Protein AF-A0A8J9S7S2-F1 (afdb_monomer)

Radius of gyration: 24.69 Å; Cα contacts (8 Å, |Δi|>4): 31; chains: 1; bounding box: 93×42×36 Å

pLDDT: mean 79.48, std 20.06, range [32.75, 96.88]

Solvent-accessible surface area (backbone atoms only — not comparable to full-atom values): 8534 Å² total; per-residue (Å²): 134,89,76,92,80,84,82,74,83,71,79,77,74,76,88,48,72,72,63,52,56,73,55,45,74,82,63,58,89,69,87,67,95,62,88,84,71,84,76,91,78,78,78,86,86,78,83,82,67,79,8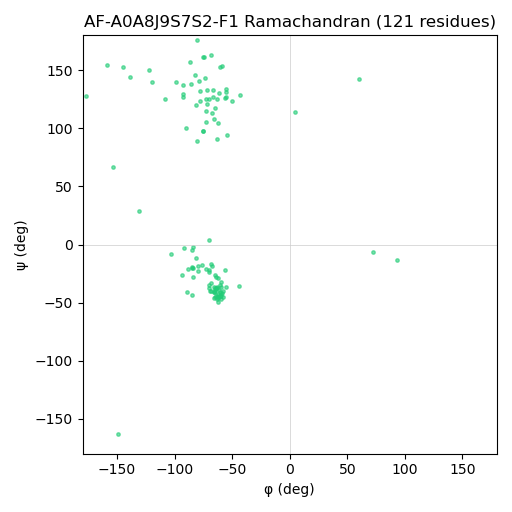6,60,88,74,62,79,28,74,86,73,76,45,78,76,70,75,70,95,54,95,47,94,88,62,79,88,84,74,52,76,70,54,50,52,53,50,50,55,52,50,50,53,52,49,57,46,48,54,54,45,59,73,62,69,48,94,89,61,51,74,66,57,45,49,50,54,44,55,54,61,74,77,105

Sequence (123 aa):
MNSDNKKKKTRAKPQGFAGAVLRDLQTSRFPYAGDVRPGQQTPQKVVLDESIVKPDYWQTGAPSRPSKLALPWMIEVKSPEEIEKMRASGKLAREILDLAGRAVQPGVTTDEIDQIVHQAILK

Mean predicted aligned error: 12.8 Å

Organism: Phaeodactylum tricornutum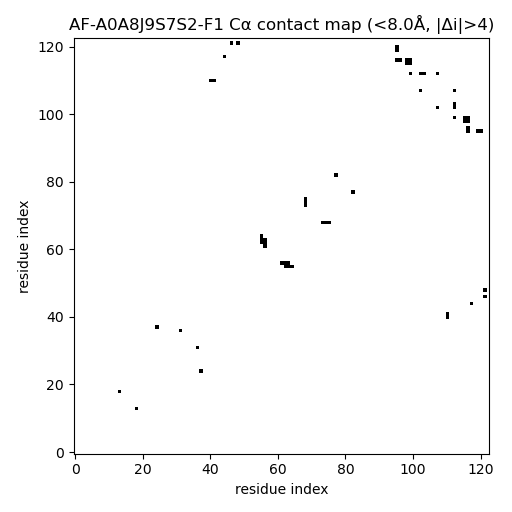 (NCBI:txid2850)

InterPro domains:
  IPR036005 Creatinase/aminopeptidase-like [G3DSA:3.90.230.10] (30-123)
  IPR036005 Creatinase/aminopeptidase-like [SSF55920] (43-122)

Structure (mmCIF, N/CA/C/O backbone):
data_AF-A0A8J9S7S2-F1
#
_entry.id   AF-A0A8J9S7S2-F1
#
loop_
_atom_site.group_PDB
_atom_site.id
_atom_site.type_symbol
_atom_site.label_atom_id
_atom_site.label_alt_id
_atom_site.label_comp_id
_atom_site.label_asym_id
_atom_site.label_entity_id
_atom_site.label_seq_id
_atom_site.pdbx_PDB_ins_code
_atom_site.Cartn_x
_atom_site.Cartn_y
_atom_site.Cartn_z
_atom_site.occupancy
_atom_site.B_iso_or_equiv
_atom_site.auth_seq_id
_atom_site.auth_comp_id
_atom_site.auth_asym_id
_atom_site.auth_atom_id
_atom_site.pdbx_PDB_model_num
ATOM 1 N N . MET A 1 1 ? -70.693 -14.382 -14.802 1.00 36.31 1 MET A N 1
ATOM 2 C CA . MET A 1 1 ? -69.596 -14.847 -15.674 1.00 36.31 1 MET A CA 1
ATOM 3 C C . MET A 1 1 ? -68.643 -13.700 -15.954 1.00 36.31 1 MET A C 1
ATOM 5 O O . MET A 1 1 ? -69.100 -12.687 -16.457 1.00 36.31 1 MET A O 1
ATOM 9 N N . ASN A 1 2 ? -67.363 -13.935 -15.661 1.00 32.75 2 ASN A N 1
ATOM 10 C CA . ASN A 1 2 ? -66.152 -13.261 -16.139 1.00 32.75 2 ASN A CA 1
ATOM 11 C C . ASN A 1 2 ? -65.948 -11.765 -15.873 1.00 32.75 2 ASN A C 1
ATOM 13 O O . ASN A 1 2 ? -66.831 -10.950 -16.081 1.00 32.75 2 ASN A O 1
ATOM 17 N N . SER A 1 3 ? -64.747 -11.278 -15.593 1.00 34.78 3 SER A N 1
ATOM 18 C CA . SER A 1 3 ? -63.519 -11.806 -14.987 1.00 34.78 3 SER A CA 1
ATOM 19 C C . SER A 1 3 ? -62.596 -10.593 -14.943 1.00 34.78 3 SER A C 1
ATOM 21 O O . SER A 1 3 ? -62.422 -9.904 -15.946 1.00 34.78 3 SER A O 1
ATOM 23 N N . ASP A 1 4 ? -62.057 -10.336 -13.761 1.00 49.91 4 ASP A N 1
ATOM 24 C CA . ASP A 1 4 ? -60.786 -9.680 -13.472 1.00 49.91 4 ASP A CA 1
ATOM 25 C C . ASP A 1 4 ? -59.970 -9.122 -14.648 1.00 49.91 4 ASP A C 1
ATOM 27 O O . ASP A 1 4 ? -59.342 -9.870 -15.396 1.00 49.91 4 ASP A O 1
ATOM 31 N N . ASN A 1 5 ? -59.820 -7.792 -14.709 1.00 38.25 5 ASN A N 1
ATOM 32 C CA . ASN A 1 5 ? -58.570 -7.215 -15.211 1.00 38.25 5 ASN A CA 1
ATOM 33 C C . ASN A 1 5 ? -58.277 -5.808 -14.657 1.00 38.25 5 ASN A C 1
ATOM 35 O O . ASN A 1 5 ? -58.238 -4.810 -15.380 1.00 38.25 5 ASN A O 1
ATOM 39 N N . LYS A 1 6 ? -58.019 -5.707 -13.346 1.00 44.75 6 LYS A N 1
ATOM 40 C CA . LYS A 1 6 ? -57.269 -4.565 -12.798 1.00 44.75 6 LYS A CA 1
ATOM 41 C C . LYS A 1 6 ? -55.790 -4.764 -13.136 1.00 44.75 6 LYS A C 1
ATOM 43 O O . LYS A 1 6 ? -55.080 -5.477 -12.430 1.00 44.75 6 LYS A O 1
ATOM 48 N N . LYS A 1 7 ? -55.324 -4.114 -14.209 1.00 39.69 7 LYS A N 1
ATOM 49 C CA . LYS A 1 7 ? -53.902 -4.003 -14.575 1.00 39.69 7 LYS A CA 1
ATOM 50 C C . LYS A 1 7 ? -53.096 -3.426 -13.400 1.00 39.69 7 LYS A C 1
ATOM 52 O O . LYS A 1 7 ? -52.985 -2.212 -13.242 1.00 39.69 7 LYS A O 1
ATOM 57 N N . LYS A 1 8 ? -52.511 -4.298 -12.573 1.00 41.16 8 LYS A N 1
ATOM 58 C CA . LYS A 1 8 ? -51.450 -3.939 -11.626 1.00 41.16 8 LYS A CA 1
ATOM 59 C C . LYS A 1 8 ? -50.235 -3.517 -12.453 1.00 41.16 8 LYS A C 1
ATOM 61 O O . LYS A 1 8 ? -49.595 -4.355 -13.078 1.00 41.16 8 LYS A O 1
ATOM 66 N N . LYS A 1 9 ? -49.926 -2.216 -12.477 1.00 38.53 9 LYS A N 1
ATOM 67 C CA . LYS A 1 9 ? -48.644 -1.697 -12.974 1.00 38.53 9 LYS A CA 1
ATOM 68 C C . LYS A 1 9 ? -47.531 -2.240 -12.073 1.00 38.53 9 LYS A C 1
ATOM 70 O O . LYS A 1 9 ? -47.212 -1.655 -11.042 1.00 38.53 9 LYS A O 1
ATOM 75 N N . THR A 1 10 ? -46.977 -3.393 -12.427 1.00 37.38 10 THR A N 1
ATOM 76 C CA . THR A 1 10 ? -45.764 -3.930 -11.812 1.00 37.38 10 THR A CA 1
ATOM 77 C C . THR A 1 10 ? -44.614 -2.986 -12.145 1.00 37.38 10 THR A C 1
ATOM 79 O O . THR A 1 10 ? -44.313 -2.779 -13.321 1.00 37.38 10 THR A O 1
ATOM 82 N N . ARG A 1 11 ? -44.003 -2.382 -11.117 1.00 37.75 11 ARG A N 1
ATOM 83 C CA . ARG A 1 11 ? -42.791 -1.564 -11.248 1.00 37.75 11 ARG A CA 1
ATOM 84 C C . ARG A 1 11 ? -41.754 -2.353 -12.049 1.00 37.75 11 ARG A C 1
ATOM 86 O O . ARG A 1 11 ? -41.438 -3.488 -11.697 1.00 37.75 11 ARG A O 1
ATOM 93 N N . ALA A 1 12 ? -41.294 -1.767 -13.151 1.00 44.72 12 ALA A N 1
ATOM 94 C CA . ALA A 1 12 ? -40.281 -2.358 -14.007 1.00 44.72 12 ALA A CA 1
ATOM 95 C C . ALA A 1 12 ? -39.041 -2.686 -13.166 1.00 44.72 12 ALA A C 1
ATOM 97 O O . ALA A 1 12 ? -38.529 -1.831 -12.444 1.00 44.72 12 ALA A O 1
ATOM 98 N N . LYS A 1 13 ? -38.581 -3.939 -13.242 1.00 51.16 13 LYS A N 1
ATOM 99 C CA . LYS A 1 13 ? -37.265 -4.328 -12.729 1.00 51.16 13 LYS A CA 1
ATOM 100 C C . LYS A 1 13 ? -36.229 -3.420 -13.404 1.00 51.16 13 LYS A C 1
ATOM 102 O O . LYS A 1 13 ? -36.329 -3.265 -14.623 1.00 51.16 13 LYS A O 1
ATOM 107 N N . PRO A 1 14 ? -35.268 -2.829 -12.674 1.00 40.12 14 PRO A N 1
ATOM 108 C CA . PRO A 1 14 ? -34.198 -2.077 -13.308 1.00 40.12 14 PRO A CA 1
ATOM 109 C C . PRO A 1 14 ? -33.405 -3.048 -14.186 1.00 40.12 14 PRO A C 1
ATOM 111 O O . PRO A 1 14 ? -32.683 -3.916 -13.698 1.00 40.12 14 PRO A O 1
ATOM 114 N N . GLN A 1 15 ? -33.625 -2.954 -15.495 1.00 45.53 15 GLN A N 1
ATOM 115 C CA . GLN A 1 15 ? -32.852 -3.659 -16.504 1.00 45.53 15 GLN A CA 1
ATOM 116 C C . GLN A 1 15 ? -31.577 -2.850 -16.702 1.00 45.53 15 GLN A C 1
ATOM 118 O O . GLN A 1 15 ? -31.538 -1.901 -17.476 1.00 45.53 15 GLN A O 1
ATOM 123 N N . GLY A 1 16 ? -30.566 -3.166 -15.904 1.00 46.50 16 GLY A N 1
ATOM 124 C CA . GLY A 1 16 ? -29.271 -2.511 -15.945 1.00 46.50 16 GLY A CA 1
ATOM 125 C C . GLY A 1 16 ? -28.211 -3.406 -15.325 1.00 46.50 16 GLY A C 1
ATOM 126 O O . GLY A 1 16 ? -28.517 -4.249 -14.480 1.00 46.50 16 GLY A O 1
ATOM 127 N N . PHE A 1 17 ? -26.969 -3.204 -15.757 1.00 48.72 17 PHE A N 1
ATOM 128 C CA . PHE A 1 17 ? -25.774 -3.980 -15.409 1.00 48.72 17 PHE A CA 1
ATOM 129 C C . PHE A 1 17 ? -25.653 -4.304 -13.904 1.00 48.72 17 PHE A C 1
ATOM 131 O O . PHE A 1 17 ? -25.304 -5.420 -13.532 1.00 48.72 17 PHE A O 1
ATOM 138 N N . ALA A 1 18 ? -26.074 -3.386 -13.028 1.00 47.84 18 ALA A N 1
ATOM 139 C CA . ALA A 1 18 ? -26.073 -3.569 -11.573 1.00 47.84 18 ALA A CA 1
ATOM 140 C C . ALA A 1 18 ? -26.927 -4.758 -11.071 1.00 47.84 18 ALA A C 1
ATOM 142 O O . ALA A 1 18 ? -26.579 -5.398 -10.081 1.00 47.84 18 ALA A O 1
ATOM 143 N N . GLY A 1 19 ? -28.033 -5.090 -11.750 1.00 35.72 19 GLY A N 1
ATOM 144 C CA . GLY A 1 19 ? -28.927 -6.185 -11.353 1.00 35.72 19 GLY A CA 1
ATOM 145 C C . GLY A 1 19 ? -28.437 -7.585 -11.747 1.00 35.72 19 GLY A C 1
ATOM 146 O O . GLY A 1 19 ? -28.922 -8.572 -11.189 1.00 35.72 19 GLY A O 1
ATOM 147 N N . ALA A 1 20 ? -27.500 -7.673 -12.697 1.00 45.62 20 ALA A N 1
ATOM 148 C CA . ALA A 1 20 ? -26.850 -8.920 -13.103 1.00 45.62 20 ALA A CA 1
ATOM 149 C C . ALA A 1 20 ? -25.661 -9.244 -12.183 1.00 45.62 20 ALA A C 1
ATOM 151 O O . ALA A 1 20 ? -25.570 -10.353 -11.664 1.00 45.62 20 ALA A O 1
ATOM 152 N N . VAL A 1 21 ? -24.842 -8.238 -11.853 1.00 50.56 21 VAL A N 1
ATOM 153 C CA . VAL A 1 21 ? -23.650 -8.404 -11.001 1.00 50.56 21 VAL A CA 1
ATOM 154 C C . VAL A 1 21 ? -24.002 -8.905 -9.593 1.00 50.56 21 VAL A C 1
ATOM 156 O O . VAL A 1 21 ? -23.328 -9.788 -9.068 1.00 50.56 21 VAL A O 1
ATOM 159 N N . LEU A 1 22 ? -25.105 -8.429 -8.996 1.00 47.41 22 LEU A N 1
ATOM 160 C CA . LEU A 1 22 ? -25.550 -8.906 -7.676 1.00 47.41 22 LEU A CA 1
ATOM 161 C C . LEU A 1 22 ? -26.038 -10.368 -7.678 1.00 47.41 22 LEU A C 1
ATOM 163 O O . LEU A 1 22 ? -26.103 -10.980 -6.616 1.00 47.41 22 LEU A O 1
ATOM 167 N N . ARG A 1 23 ? -26.373 -10.941 -8.843 1.00 44.41 23 ARG A N 1
ATOM 168 C CA . ARG A 1 23 ? -26.821 -12.339 -8.976 1.00 44.41 23 ARG A CA 1
ATOM 169 C C . ARG A 1 23 ? -25.665 -13.299 -9.297 1.00 44.41 23 ARG A C 1
ATOM 171 O O . ARG A 1 23 ? -25.716 -14.470 -8.923 1.00 44.41 23 ARG A O 1
ATOM 178 N N . ASP A 1 24 ? -24.604 -12.793 -9.920 1.00 49.25 24 ASP A N 1
ATOM 179 C CA . ASP A 1 24 ? -23.467 -13.598 -10.382 1.00 49.25 24 ASP A CA 1
ATOM 180 C C . ASP A 1 24 ? -22.410 -13.867 -9.297 1.00 49.25 24 ASP A C 1
ATOM 182 O O . ASP A 1 24 ? -21.687 -14.860 -9.379 1.00 49.25 24 ASP A O 1
ATOM 186 N N . LEU A 1 25 ? -22.358 -13.066 -8.226 1.00 53.78 25 LEU A N 1
ATOM 187 C CA . LEU A 1 25 ? -21.412 -13.287 -7.118 1.00 53.78 25 LEU A CA 1
ATOM 188 C C . LEU A 1 25 ? -21.740 -14.526 -6.263 1.00 53.78 25 LEU A C 1
ATOM 190 O O . LEU A 1 25 ? -20.848 -15.081 -5.627 1.00 53.78 25 LEU A O 1
ATOM 194 N N . GLN A 1 26 ?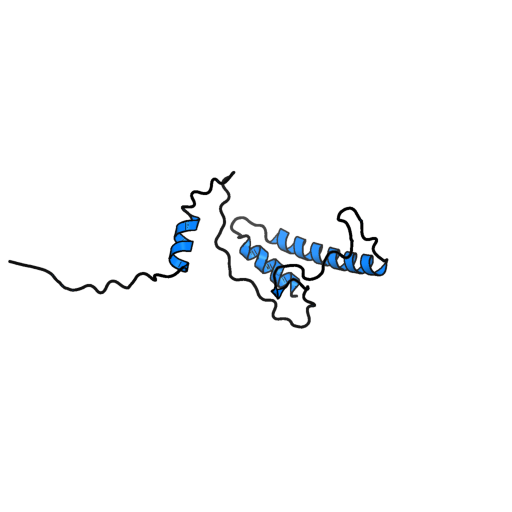 -22.992 -14.999 -6.276 1.00 53.69 26 GLN A N 1
ATOM 195 C CA . GLN A 1 26 ? -23.416 -16.218 -5.566 1.00 53.69 26 GLN A CA 1
ATOM 196 C C . GLN A 1 26 ? -23.601 -17.439 -6.483 1.00 53.69 26 GLN A C 1
ATOM 198 O O . GLN A 1 26 ? -23.761 -18.549 -5.983 1.00 53.69 26 GLN A O 1
ATOM 203 N N . THR A 1 27 ? -23.535 -17.267 -7.809 1.00 56.72 27 THR A N 1
ATOM 204 C CA . THR A 1 27 ? -23.830 -18.338 -8.785 1.00 56.72 27 THR A CA 1
ATOM 205 C C . THR A 1 27 ? -22.755 -18.481 -9.863 1.00 56.72 27 THR A C 1
ATOM 207 O O . THR A 1 27 ? -23.017 -18.892 -10.992 1.00 56.72 27 THR A O 1
ATOM 210 N N . SER A 1 28 ? -21.515 -18.142 -9.520 1.00 60.97 28 SER A N 1
ATOM 211 C CA . SER A 1 28 ? -20.375 -18.304 -10.415 1.00 60.97 28 SER A CA 1
ATOM 212 C C . SER A 1 28 ? -20.018 -19.784 -10.573 1.00 60.97 28 SER A C 1
ATOM 214 O O . SER A 1 28 ? -19.667 -20.465 -9.613 1.00 60.97 28 SER A O 1
ATOM 216 N N . ARG A 1 29 ? -20.058 -20.272 -11.816 1.00 78.00 29 ARG A N 1
ATOM 217 C CA . ARG A 1 29 ? -19.582 -21.607 -12.228 1.00 78.00 29 ARG A CA 1
ATOM 218 C C . ARG A 1 29 ? -18.046 -21.732 -12.166 1.00 78.00 29 ARG A C 1
ATOM 220 O O . ARG A 1 29 ? -17.500 -22.745 -12.595 1.00 78.00 29 ARG A O 1
ATOM 227 N N . PHE A 1 30 ? -17.339 -20.704 -11.689 1.00 84.25 30 PHE A N 1
ATOM 228 C CA . PHE A 1 30 ? -15.888 -20.731 -11.555 1.00 84.25 30 PHE A CA 1
ATOM 229 C C . PHE A 1 30 ? -15.470 -21.698 -10.433 1.00 84.25 30 PHE A C 1
ATOM 231 O O . PHE A 1 30 ? -15.943 -21.556 -9.301 1.00 84.25 30 PHE A O 1
ATOM 238 N N . PRO A 1 31 ? -14.596 -22.680 -10.713 1.00 87.62 31 PRO A N 1
ATOM 239 C CA . PRO A 1 31 ? -14.131 -23.619 -9.703 1.00 87.62 31 PRO A CA 1
ATOM 240 C C . PRO A 1 31 ? -13.105 -22.937 -8.787 1.00 87.62 31 PRO A C 1
ATOM 242 O O . PRO A 1 31 ? -11.925 -22.833 -9.114 1.00 87.62 31 PRO A O 1
ATOM 245 N N . TYR A 1 32 ? -13.555 -22.460 -7.629 1.00 89.12 32 TYR A N 1
ATOM 246 C CA . TYR A 1 32 ? -12.669 -21.931 -6.591 1.00 89.12 32 TYR A CA 1
ATOM 247 C C . TYR A 1 32 ? -11.922 -23.061 -5.870 1.00 89.12 32 TYR A C 1
ATOM 249 O O . TYR A 1 32 ? -12.496 -24.112 -5.598 1.00 89.12 32 TYR A O 1
ATOM 257 N N . ALA A 1 33 ? -10.659 -22.816 -5.509 1.00 93.06 33 ALA A N 1
ATOM 258 C CA . ALA A 1 33 ? -9.818 -23.790 -4.805 1.00 93.06 33 ALA A CA 1
ATOM 259 C C . ALA A 1 33 ? -10.144 -23.946 -3.303 1.00 93.06 33 ALA A C 1
ATOM 261 O O . ALA A 1 33 ? -9.742 -24.933 -2.699 1.00 93.06 33 ALA A O 1
ATOM 262 N N . GLY A 1 34 ? -10.852 -22.987 -2.694 1.00 91.81 34 GLY A N 1
ATOM 263 C CA . GLY A 1 34 ? -11.189 -22.996 -1.264 1.00 91.81 34 GLY A CA 1
ATOM 264 C C . GLY A 1 34 ? -12.515 -22.297 -0.968 1.00 91.81 34 GLY A C 1
ATOM 265 O O . GLY A 1 34 ? -13.303 -22.063 -1.884 1.00 91.81 34 GLY A O 1
ATOM 266 N N . ASP A 1 35 ? -12.752 -21.931 0.294 1.00 91.69 35 ASP A N 1
ATOM 267 C CA . ASP A 1 35 ? -14.041 -21.384 0.763 1.00 91.69 35 ASP A CA 1
ATOM 268 C C . ASP A 1 35 ? -14.198 -19.872 0.559 1.00 91.69 35 ASP A C 1
ATOM 270 O O . ASP A 1 35 ? -15.313 -19.354 0.511 1.00 91.69 35 ASP A O 1
ATOM 274 N N . VAL A 1 36 ? -13.090 -19.147 0.393 1.00 90.94 36 VAL A N 1
ATOM 275 C CA . VAL A 1 36 ? -13.113 -17.690 0.217 1.00 90.94 36 VAL A CA 1
ATOM 276 C C . VAL A 1 36 ? -13.785 -17.328 -1.109 1.00 90.94 36 VAL A C 1
ATOM 278 O O . VAL A 1 36 ? -13.489 -17.902 -2.161 1.00 90.94 36 VAL A O 1
ATOM 281 N N . ARG A 1 37 ? -14.706 -16.364 -1.066 1.00 90.06 37 ARG A N 1
ATOM 282 C CA . ARG A 1 37 ? -15.389 -15.802 -2.238 1.00 90.06 37 ARG A CA 1
ATOM 283 C C . ARG A 1 37 ? -15.144 -14.293 -2.303 1.00 90.06 37 ARG A C 1
ATOM 285 O O . ARG A 1 37 ? -14.969 -13.675 -1.253 1.00 90.06 37 ARG A O 1
ATOM 292 N N . PRO A 1 38 ? -15.127 -13.695 -3.507 1.00 90.44 38 PRO A N 1
ATOM 293 C CA . PRO A 1 38 ? -15.006 -12.251 -3.633 1.00 90.44 38 PRO A CA 1
ATOM 294 C C . PRO A 1 38 ? -16.198 -11.555 -2.962 1.00 90.44 38 PRO A C 1
ATOM 296 O O . PRO A 1 38 ? -17.351 -11.917 -3.199 1.00 90.44 38 PRO A O 1
ATOM 299 N N . GLY A 1 39 ? -15.904 -10.568 -2.116 1.00 88.19 39 GLY A N 1
ATOM 300 C CA . GLY A 1 39 ? -16.907 -9.700 -1.500 1.00 88.19 39 GLY A CA 1
ATOM 301 C C . GLY A 1 39 ? -17.373 -8.584 -2.438 1.00 88.19 39 GLY A C 1
ATOM 302 O O . GLY A 1 39 ? -16.848 -8.411 -3.539 1.00 88.19 39 GLY A O 1
ATOM 303 N N . GLN A 1 40 ? -18.354 -7.799 -1.990 1.00 88.94 40 GLN A N 1
ATOM 304 C CA . GLN A 1 40 ? -18.723 -6.559 -2.676 1.00 88.94 40 GLN A CA 1
ATOM 305 C C . GLN A 1 40 ? -17.633 -5.504 -2.454 1.00 88.94 40 GLN A C 1
ATOM 307 O O . GLN A 1 40 ? -17.187 -5.313 -1.326 1.00 88.94 40 GLN A O 1
ATOM 312 N N . GLN A 1 41 ? -17.210 -4.837 -3.528 1.00 89.75 41 GLN A N 1
ATOM 313 C CA . GLN A 1 41 ? -16.184 -3.793 -3.492 1.00 89.75 41 GLN A CA 1
ATOM 314 C C . GLN A 1 41 ? -16.828 -2.407 -3.489 1.00 89.75 41 GLN A C 1
ATOM 316 O O . GLN A 1 41 ? -17.796 -2.168 -4.218 1.00 89.75 41 GLN A O 1
ATOM 321 N N . THR A 1 42 ? -16.279 -1.491 -2.693 1.00 92.19 42 THR A N 1
ATOM 322 C CA . THR A 1 42 ? -16.664 -0.079 -2.749 1.00 92.19 42 THR A CA 1
ATOM 323 C C . THR A 1 42 ? -16.054 0.621 -3.974 1.00 92.19 42 THR A C 1
ATOM 325 O O . THR A 1 42 ? -15.120 0.101 -4.592 1.00 92.19 42 THR A O 1
ATOM 328 N N . PRO A 1 43 ? -16.588 1.788 -4.390 1.00 92.94 43 PRO A N 1
ATOM 329 C CA . PRO A 1 43 ? -15.971 2.594 -5.439 1.00 92.94 43 PRO A CA 1
ATOM 330 C C . PRO A 1 43 ? -14.541 3.011 -5.076 1.00 92.94 43 PRO A C 1
ATOM 332 O O . PRO A 1 43 ? -14.208 3.170 -3.902 1.00 92.94 43 PRO A O 1
ATOM 335 N N . GLN A 1 44 ? -13.712 3.259 -6.091 1.00 89.31 44 GLN A N 1
ATOM 336 C CA . GLN A 1 44 ? -12.329 3.691 -5.893 1.00 89.31 44 GLN A CA 1
ATOM 337 C C . GLN A 1 44 ? -12.256 4.969 -5.040 1.0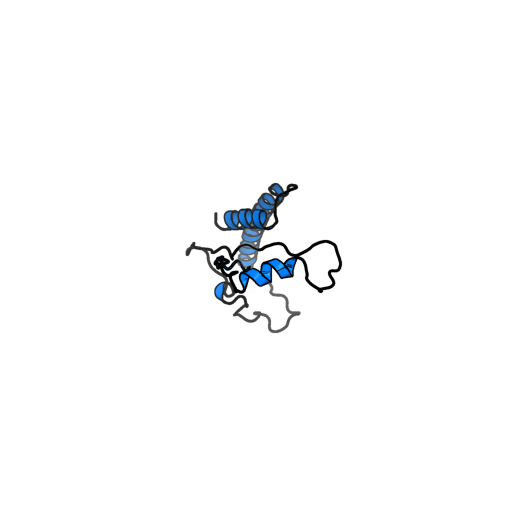0 89.31 44 GLN A C 1
ATOM 339 O O . GLN A 1 44 ? -12.865 5.990 -5.371 1.00 89.31 44 GLN A O 1
ATOM 344 N N . LYS A 1 45 ? -11.474 4.920 -3.956 1.00 88.31 45 LYS A N 1
ATOM 345 C CA . LYS A 1 45 ? -11.224 6.072 -3.082 1.00 88.31 45 LYS A CA 1
ATOM 346 C C . LYS A 1 45 ? -10.289 7.059 -3.794 1.00 88.31 45 LYS A C 1
ATOM 348 O O . LYS A 1 45 ? -9.215 6.680 -4.265 1.00 88.31 45 LYS A O 1
ATOM 353 N N . VAL A 1 46 ? -10.715 8.316 -3.914 1.00 88.25 46 VAL A N 1
ATOM 354 C CA . VAL A 1 46 ? -9.983 9.362 -4.645 1.00 88.25 46 VAL A CA 1
ATOM 355 C C . VAL A 1 46 ? -9.062 10.153 -3.723 1.00 88.25 46 VAL A C 1
ATOM 357 O O . VAL A 1 46 ? -9.453 10.562 -2.634 1.00 88.25 46 VAL A O 1
ATOM 360 N N . VAL A 1 47 ? -7.847 10.424 -4.196 1.00 87.94 47 VAL A N 1
ATOM 361 C CA . VAL A 1 47 ? -6.903 11.323 -3.523 1.00 87.94 47 VAL A CA 1
ATOM 362 C C . VAL A 1 47 ? -7.127 12.740 -4.047 1.00 87.94 47 VAL A C 1
ATOM 364 O O . VAL A 1 47 ? -6.699 13.070 -5.157 1.00 87.94 47 VAL A O 1
ATOM 367 N N . LEU A 1 48 ? -7.842 13.554 -3.263 1.00 80.56 48 LEU A N 1
ATOM 368 C CA . LEU A 1 48 ? -8.183 14.938 -3.621 1.00 80.56 48 LEU A CA 1
ATOM 369 C C . LEU A 1 48 ? -7.033 15.920 -3.385 1.00 80.56 48 LEU A C 1
ATOM 371 O O . LEU A 1 48 ? -7.003 16.969 -4.018 1.00 80.56 48 LEU A O 1
ATOM 375 N N . ASP A 1 49 ? -6.096 15.580 -2.502 1.00 85.19 49 ASP A N 1
ATOM 376 C CA . ASP A 1 49 ? -4.960 16.444 -2.210 1.00 85.19 49 ASP A CA 1
ATOM 377 C C . ASP A 1 49 ? -4.037 16.564 -3.437 1.00 85.19 49 ASP A C 1
ATOM 379 O O . ASP A 1 49 ? -3.624 15.572 -4.056 1.00 85.19 49 ASP A O 1
ATOM 383 N N . GLU A 1 50 ? -3.756 17.807 -3.818 1.00 83.19 50 GLU A N 1
ATOM 384 C CA . GLU A 1 50 ? -2.873 18.163 -4.927 1.00 83.19 50 GLU A CA 1
ATOM 385 C C . GLU A 1 50 ? -1.401 18.214 -4.501 1.00 83.19 50 GLU A C 1
ATOM 387 O O . GLU A 1 50 ? -0.519 18.105 -5.350 1.00 83.19 50 GLU A O 1
ATOM 392 N N . SER A 1 51 ? -1.124 18.333 -3.198 1.00 87.94 51 SER A N 1
ATOM 393 C CA . SER A 1 51 ? 0.238 18.411 -2.659 1.00 87.94 51 SER A CA 1
ATOM 394 C C . SER A 1 51 ? 0.988 17.074 -2.705 1.00 87.94 51 SER A C 1
ATOM 396 O O . SER A 1 51 ? 2.221 17.039 -2.709 1.00 87.94 51 SER A O 1
ATOM 398 N N . ILE A 1 52 ? 0.256 15.962 -2.796 1.00 89.00 52 ILE A N 1
ATOM 399 C CA . ILE A 1 52 ? 0.821 14.616 -2.857 1.00 89.00 52 ILE A CA 1
ATOM 400 C C . ILE A 1 52 ? 1.341 14.337 -4.269 1.00 89.00 52 ILE A C 1
ATOM 402 O O . ILE A 1 52 ? 0.598 14.360 -5.254 1.00 89.00 52 ILE A O 1
ATOM 406 N N . VAL A 1 53 ? 2.628 13.995 -4.364 1.00 89.75 53 VAL A N 1
ATOM 407 C CA . VAL A 1 53 ? 3.257 13.593 -5.627 1.00 89.75 53 VAL A CA 1
ATOM 408 C C . VAL A 1 53 ? 2.672 12.259 -6.090 1.00 89.75 53 VAL A C 1
ATOM 410 O O . VAL A 1 53 ? 2.881 11.218 -5.467 1.00 89.75 53 VAL A O 1
ATOM 413 N N . LYS A 1 54 ? 1.943 12.287 -7.207 1.00 89.81 54 LYS A N 1
ATOM 414 C CA . LYS A 1 54 ? 1.285 11.109 -7.784 1.00 89.81 54 LYS A CA 1
ATOM 415 C C . LYS A 1 54 ? 2.252 10.342 -8.697 1.00 89.81 54 LYS A C 1
ATOM 417 O O . LYS A 1 54 ? 2.985 10.969 -9.466 1.00 89.81 54 LYS A O 1
ATOM 422 N N . PRO A 1 55 ? 2.265 8.999 -8.643 1.00 89.25 55 PRO A N 1
ATOM 423 C CA . PRO A 1 55 ? 3.065 8.196 -9.558 1.00 89.25 55 PRO A CA 1
ATOM 424 C C . PRO A 1 55 ? 2.527 8.275 -10.995 1.00 89.25 55 PRO A C 1
ATOM 426 O O . PRO A 1 55 ? 1.378 8.645 -11.234 1.00 89.25 55 PRO A O 1
ATOM 429 N N . ASP A 1 56 ? 3.351 7.881 -11.964 1.00 89.88 56 ASP A N 1
ATOM 430 C CA . ASP A 1 56 ? 3.012 7.902 -13.393 1.00 89.88 56 ASP A CA 1
ATOM 431 C C . ASP A 1 56 ? 1.829 6.986 -13.750 1.00 89.88 56 ASP A C 1
ATOM 433 O O . ASP A 1 56 ? 1.065 7.284 -14.665 1.00 89.88 56 ASP A O 1
ATOM 437 N N . TYR A 1 57 ? 1.635 5.909 -12.992 1.00 87.38 57 TYR A N 1
ATOM 438 C CA . TYR A 1 57 ? 0.552 4.949 -13.191 1.00 87.38 57 TYR A CA 1
ATOM 439 C C . TYR A 1 57 ? -0.789 5.340 -12.545 1.00 87.38 57 TYR A C 1
ATOM 441 O O . TYR A 1 57 ? -1.756 4.598 -12.705 1.00 87.38 57 TYR A O 1
ATOM 449 N N . TRP A 1 58 ? -0.898 6.465 -11.821 1.00 87.44 58 TRP A N 1
ATOM 450 C CA . TRP A 1 58 ? -2.103 6.758 -11.019 1.00 87.44 58 TRP A CA 1
ATOM 451 C C . TRP A 1 58 ? -3.390 6.910 -11.857 1.00 87.44 58 TRP A C 1
ATOM 453 O O . TRP A 1 58 ? -4.446 6.465 -11.417 1.00 87.44 58 TRP A O 1
ATOM 463 N N . GLN A 1 59 ? -3.311 7.500 -13.057 1.00 85.81 59 GLN A N 1
ATOM 464 C CA . GLN A 1 59 ? -4.477 7.676 -13.944 1.00 85.81 59 GLN A CA 1
ATOM 465 C C . GLN A 1 59 ? -4.670 6.485 -14.885 1.00 85.81 59 GLN A C 1
ATOM 467 O O . GLN A 1 59 ? -5.792 6.057 -15.137 1.00 85.81 59 GLN A O 1
ATOM 472 N N . THR A 1 60 ? -3.566 5.972 -15.427 1.00 86.88 60 THR A N 1
ATOM 473 C CA . THR A 1 60 ? -3.582 5.000 -16.528 1.00 86.88 60 THR A CA 1
ATOM 474 C C . THR A 1 60 ? -3.664 3.554 -16.033 1.00 86.88 60 THR A C 1
ATOM 476 O O . THR A 1 60 ? -4.019 2.665 -16.800 1.00 86.88 60 THR A O 1
ATOM 479 N N . GLY A 1 61 ? -3.292 3.284 -14.776 1.00 83.62 61 GLY A N 1
ATOM 480 C CA . GLY A 1 61 ? -3.206 1.932 -14.205 1.00 83.62 61 GLY A CA 1
ATOM 481 C C . GLY A 1 61 ? -2.027 1.094 -14.717 1.00 83.62 61 GLY A C 1
ATOM 482 O O . GLY A 1 61 ? -1.774 0.009 -14.199 1.00 83.62 61 GLY A O 1
ATOM 483 N N . ALA A 1 62 ? -1.280 1.597 -15.702 1.00 82.69 62 ALA A N 1
ATOM 484 C CA . ALA A 1 62 ? -0.087 0.974 -16.258 1.00 82.69 62 ALA A CA 1
ATOM 485 C C . ALA A 1 62 ? 1.132 1.892 -16.061 1.00 82.69 62 ALA A C 1
ATOM 487 O O . ALA A 1 62 ? 0.999 3.109 -16.232 1.00 82.69 62 ALA A O 1
ATOM 488 N N . PRO A 1 63 ? 2.315 1.342 -15.719 1.00 81.69 63 PRO A N 1
ATOM 489 C CA . PRO A 1 63 ? 3.541 2.127 -15.630 1.00 81.69 63 PRO A CA 1
ATOM 490 C C . PRO A 1 63 ? 3.876 2.697 -17.008 1.00 81.69 63 PRO A C 1
ATOM 492 O O . PRO A 1 63 ? 3.969 1.962 -17.992 1.00 81.69 63 PRO A O 1
ATOM 495 N N . SER A 1 64 ? 4.041 4.016 -17.086 1.00 77.62 64 SER A N 1
ATOM 496 C CA . SER A 1 64 ? 4.313 4.693 -18.354 1.00 77.62 64 SER A CA 1
ATOM 497 C C . SER A 1 64 ? 5.797 4.655 -18.699 1.00 77.62 64 SER A C 1
ATOM 499 O O . SER A 1 64 ? 6.152 4.722 -19.877 1.00 77.62 64 SER A O 1
ATOM 501 N N . ARG A 1 65 ? 6.672 4.593 -17.689 1.00 70.19 65 ARG A N 1
ATOM 502 C CA . ARG A 1 65 ? 8.120 4.555 -17.893 1.00 70.19 65 ARG A CA 1
ATOM 503 C C . ARG A 1 65 ? 8.603 3.106 -17.951 1.00 70.19 65 ARG A C 1
ATOM 505 O O . ARG A 1 65 ? 8.334 2.351 -17.014 1.00 70.19 65 ARG A O 1
ATOM 512 N N . PRO A 1 66 ? 9.339 2.706 -19.006 1.00 68.50 66 PRO A N 1
ATOM 513 C CA . PRO A 1 66 ? 9.995 1.411 -19.007 1.00 68.50 66 PRO A CA 1
ATOM 514 C C . PRO A 1 66 ? 10.985 1.340 -17.842 1.00 68.50 66 PR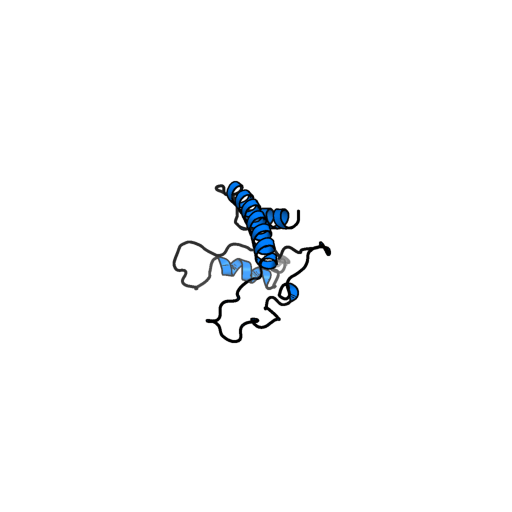O A C 1
ATOM 516 O O . PRO A 1 66 ? 11.516 2.360 -17.388 1.00 68.50 66 PRO A O 1
ATOM 519 N N . SER A 1 67 ? 11.236 0.120 -17.369 1.00 69.06 67 SER A N 1
ATOM 520 C CA . SER A 1 67 ? 12.334 -0.170 -16.450 1.00 69.06 67 SER A CA 1
ATOM 521 C C . SER A 1 67 ? 13.599 0.570 -16.905 1.00 69.06 67 SER A C 1
ATOM 523 O O . SER A 1 67 ? 14.000 0.448 -18.062 1.00 69.06 67 SER A O 1
ATOM 525 N N . LYS A 1 68 ? 14.249 1.313 -15.995 1.00 67.12 68 LYS A N 1
ATOM 526 C CA . LYS A 1 68 ? 15.562 1.942 -16.258 1.00 67.12 68 LYS A CA 1
ATOM 527 C C . LYS A 1 68 ? 16.618 0.915 -16.686 1.00 67.12 68 LYS A C 1
ATOM 529 O O . LYS A 1 68 ? 17.639 1.275 -17.263 1.00 67.12 68 LYS A O 1
ATOM 534 N N . LEU A 1 69 ? 16.394 -0.349 -16.346 1.00 75.88 69 LEU A N 1
ATOM 535 C CA . LEU A 1 69 ? 17.284 -1.461 -16.613 1.00 75.88 69 LEU A CA 1
ATOM 536 C C . LEU A 1 69 ? 16.890 -2.108 -17.937 1.00 75.88 69 LEU A C 1
ATOM 538 O O . LEU A 1 69 ? 15.724 -2.454 -18.141 1.00 75.88 69 LEU A O 1
ATOM 542 N N . ALA A 1 70 ? 17.879 -2.295 -18.809 1.00 73.44 70 ALA A N 1
ATOM 543 C CA . ALA A 1 70 ? 17.689 -2.897 -20.125 1.00 73.44 70 ALA A CA 1
ATOM 544 C C . ALA A 1 70 ? 17.240 -4.364 -20.048 1.00 73.44 70 ALA A C 1
ATOM 546 O O . ALA A 1 70 ? 16.612 -4.869 -20.975 1.00 73.44 70 ALA A O 1
ATOM 547 N N . LEU A 1 71 ? 17.587 -5.056 -18.959 1.00 82.50 71 LEU A N 1
ATOM 548 C CA . LEU A 1 71 ? 17.391 -6.492 -18.806 1.00 82.50 71 LEU A CA 1
ATOM 549 C C . LEU A 1 71 ? 16.897 -6.816 -17.386 1.00 82.50 71 LEU A C 1
ATOM 551 O O . LEU A 1 71 ? 17.351 -6.184 -16.429 1.00 82.50 71 LEU A O 1
ATOM 555 N N . PRO A 1 72 ? 16.010 -7.815 -17.221 1.00 78.75 72 PRO A N 1
ATOM 556 C CA . PRO A 1 72 ? 15.344 -8.097 -15.946 1.00 78.75 72 PRO A CA 1
ATOM 557 C C . PRO A 1 72 ? 16.269 -8.638 -14.842 1.00 78.75 72 PRO A C 1
ATOM 559 O O . PRO A 1 72 ? 15.897 -8.608 -13.676 1.00 78.75 72 PRO A O 1
ATOM 562 N N . TRP A 1 73 ? 17.465 -9.126 -15.182 1.00 86.69 73 TRP A N 1
ATOM 563 C CA . TRP A 1 73 ? 18.459 -9.630 -14.219 1.00 86.69 73 TRP A CA 1
ATOM 564 C C . TRP A 1 73 ? 19.458 -8.572 -13.737 1.00 86.69 73 TRP A C 1
ATOM 566 O O . TRP A 1 73 ? 20.329 -8.872 -12.923 1.00 86.69 73 TRP A O 1
ATOM 576 N N . MET A 1 74 ? 19.383 -7.344 -14.251 1.00 87.69 74 MET A N 1
ATOM 577 C CA . MET A 1 74 ? 20.223 -6.256 -13.759 1.00 87.69 74 MET A CA 1
ATOM 578 C C . MET A 1 74 ? 19.641 -5.708 -12.454 1.00 87.69 74 MET A C 1
ATOM 580 O O . MET A 1 74 ? 18.430 -5.567 -12.325 1.00 87.69 74 MET A O 1
ATOM 584 N N . ILE A 1 75 ? 20.498 -5.380 -11.489 1.00 86.94 75 ILE A N 1
ATOM 585 C CA . ILE A 1 75 ? 20.082 -4.818 -10.199 1.00 86.94 75 ILE A CA 1
ATOM 586 C C . ILE A 1 75 ? 20.490 -3.344 -10.165 1.00 86.94 75 ILE A C 1
ATOM 588 O O . ILE A 1 75 ? 21.654 -3.012 -10.380 1.00 86.94 75 ILE A O 1
ATOM 592 N N . GLU A 1 76 ? 19.531 -2.454 -9.902 1.00 88.00 76 GLU A N 1
ATOM 593 C CA . GLU A 1 76 ? 19.798 -1.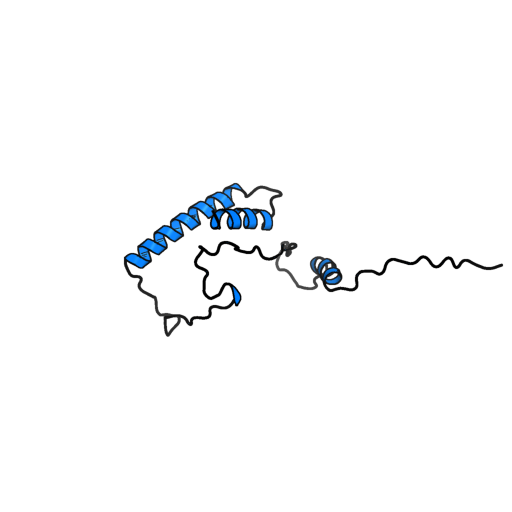023 -9.728 1.00 88.00 76 GLU A CA 1
ATOM 594 C C . GLU A 1 76 ? 20.497 -0.789 -8.382 1.00 88.00 76 GLU A C 1
ATOM 596 O O . GLU A 1 76 ? 19.915 -1.012 -7.318 1.00 88.00 76 GLU A O 1
ATOM 601 N N . VAL A 1 77 ? 21.747 -0.325 -8.424 1.00 91.38 77 VAL A N 1
ATOM 602 C CA . VAL A 1 77 ? 22.483 0.087 -7.224 1.00 91.38 77 VAL A CA 1
ATOM 603 C C . VAL A 1 77 ? 22.053 1.503 -6.852 1.00 91.38 77 VAL A C 1
ATOM 605 O O . VAL A 1 77 ? 22.203 2.428 -7.649 1.00 91.38 77 VAL A O 1
ATOM 608 N N . LYS A 1 78 ? 21.503 1.664 -5.647 1.00 91.94 78 LYS A N 1
ATOM 609 C CA . LYS A 1 78 ? 20.968 2.938 -5.152 1.00 91.94 78 LYS A CA 1
ATOM 610 C C . LYS A 1 78 ? 22.057 3.846 -4.594 1.00 91.94 78 LYS A C 1
ATOM 612 O O . LYS A 1 78 ? 23.014 3.375 -3.979 1.00 91.94 78 LYS A O 1
ATOM 617 N N . SER A 1 79 ? 21.882 5.152 -4.769 1.00 96.19 79 SER A N 1
ATOM 618 C CA . SER A 1 79 ? 22.748 6.156 -4.146 1.00 96.19 79 SER A CA 1
ATOM 619 C C . SER A 1 79 ? 22.454 6.300 -2.641 1.00 96.19 79 SER A C 1
ATOM 621 O O . SER A 1 79 ? 21.366 5.932 -2.186 1.00 96.19 79 SER A O 1
ATOM 623 N N . PRO A 1 80 ? 23.373 6.874 -1.840 1.00 96.44 80 PRO A N 1
ATOM 624 C CA . PRO A 1 80 ? 23.130 7.113 -0.415 1.00 96.44 80 PRO A CA 1
ATOM 625 C C . PRO A 1 80 ? 21.865 7.940 -0.129 1.00 96.44 80 PRO A C 1
ATOM 627 O O . PRO A 1 80 ? 21.142 7.648 0.822 1.00 96.44 80 PRO A O 1
ATOM 630 N N . GLU A 1 81 ? 21.559 8.930 -0.973 1.00 96.00 81 GLU A N 1
ATOM 631 C CA . GLU A 1 81 ? 20.354 9.762 -0.847 1.00 96.00 81 GLU A CA 1
ATOM 632 C C . GLU A 1 81 ? 19.069 8.981 -1.144 1.00 96.00 81 GLU A C 1
ATOM 634 O O . GLU A 1 81 ? 18.054 9.153 -0.468 1.00 96.00 81 GLU A O 1
ATOM 639 N N . GLU A 1 82 ? 19.094 8.111 -2.158 1.00 94.00 82 GLU A N 1
ATOM 640 C CA . GLU A 1 82 ? 17.960 7.247 -2.489 1.00 94.00 82 GLU A CA 1
ATOM 641 C C . GLU A 1 82 ? 17.689 6.247 -1.366 1.00 94.00 82 GLU A C 1
ATOM 643 O O . GLU A 1 82 ? 16.533 6.033 -1.002 1.00 94.00 82 GLU A O 1
ATOM 648 N N . ILE A 1 83 ? 18.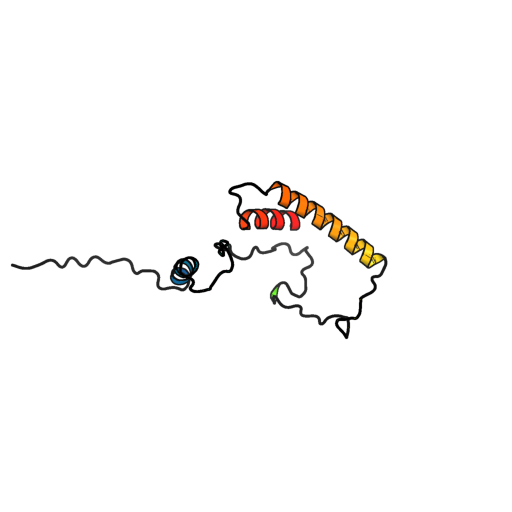747 5.686 -0.775 1.00 95.44 83 ILE A N 1
ATOM 649 C CA . ILE A 1 83 ? 18.632 4.785 0.372 1.00 95.44 83 ILE A CA 1
ATOM 650 C C . ILE A 1 83 ? 17.963 5.503 1.548 1.00 95.44 83 ILE A C 1
ATOM 652 O O . ILE A 1 83 ? 17.083 4.926 2.186 1.00 95.44 83 ILE A O 1
ATOM 656 N N . GLU A 1 84 ? 18.316 6.759 1.825 1.00 96.62 84 GLU A N 1
ATOM 657 C CA . GLU A 1 84 ? 17.693 7.509 2.920 1.00 96.62 84 GLU A CA 1
ATOM 658 C C . GLU A 1 84 ? 16.201 7.773 2.669 1.00 96.62 84 GLU A C 1
ATOM 660 O O . GLU A 1 84 ? 15.369 7.556 3.553 1.00 96.62 84 GLU A O 1
ATOM 665 N N . LYS A 1 85 ? 15.825 8.121 1.432 1.00 95.19 85 LYS A N 1
ATOM 666 C CA . LYS A 1 85 ? 14.410 8.243 1.039 1.00 95.19 85 LYS A CA 1
ATOM 667 C C . LYS A 1 85 ? 13.658 6.918 1.198 1.00 95.19 85 LYS A C 1
ATOM 669 O O . LYS A 1 85 ? 12.526 6.906 1.681 1.00 95.19 8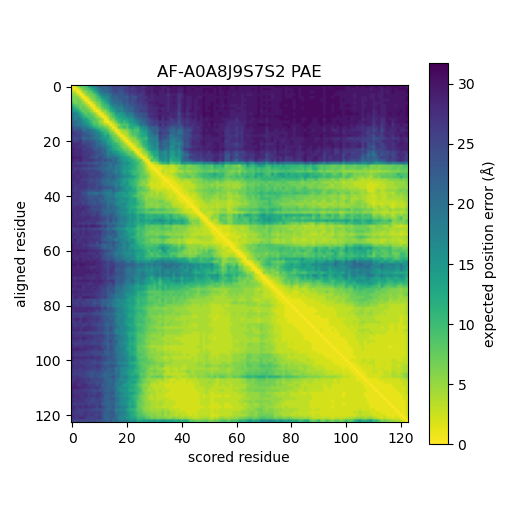5 LYS A O 1
ATOM 674 N N . MET A 1 86 ? 14.285 5.796 0.838 1.00 95.81 86 MET A N 1
ATOM 675 C CA . MET A 1 86 ? 13.704 4.463 1.027 1.00 95.81 86 MET A CA 1
ATOM 676 C C . MET A 1 86 ? 13.523 4.120 2.510 1.00 95.81 86 MET A C 1
ATOM 678 O O . MET A 1 86 ? 12.488 3.563 2.871 1.00 95.81 86 MET A O 1
ATOM 682 N N . ARG A 1 87 ? 14.474 4.483 3.383 1.00 96.81 87 ARG A N 1
ATOM 683 C CA . ARG A 1 87 ? 14.336 4.298 4.839 1.00 96.81 87 ARG A CA 1
ATOM 684 C C . ARG A 1 87 ? 13.167 5.099 5.400 1.00 96.81 87 ARG A C 1
ATOM 686 O O . ARG A 1 87 ? 12.363 4.541 6.144 1.00 96.81 87 ARG A O 1
ATOM 693 N N . ALA A 1 88 ? 13.045 6.369 5.016 1.00 95.75 88 ALA A N 1
ATOM 694 C CA . ALA A 1 88 ? 11.934 7.219 5.435 1.00 95.75 88 ALA A CA 1
ATOM 695 C C . ALA A 1 88 ? 10.578 6.640 4.988 1.00 95.75 88 ALA A C 1
ATOM 697 O O . ALA A 1 88 ? 9.665 6.503 5.802 1.00 95.75 88 ALA A O 1
ATOM 698 N N . SER A 1 89 ? 10.471 6.213 3.725 1.00 95.12 89 SER A N 1
ATOM 699 C CA . SER A 1 89 ? 9.263 5.563 3.201 1.00 95.12 89 SER A CA 1
ATOM 700 C C . SER A 1 89 ? 8.945 4.249 3.925 1.00 95.12 89 SER A C 1
ATOM 702 O O . SER A 1 89 ? 7.791 4.012 4.276 1.00 95.12 89 SER A O 1
ATOM 704 N N . GLY A 1 90 ? 9.954 3.418 4.199 1.00 95.69 90 GLY A N 1
ATOM 705 C CA . GLY A 1 90 ? 9.781 2.159 4.924 1.00 95.69 90 GLY A CA 1
ATOM 706 C C . GLY A 1 90 ? 9.312 2.362 6.366 1.00 95.69 90 GLY A C 1
ATOM 707 O O . GLY A 1 90 ? 8.469 1.605 6.847 1.00 95.69 90 GLY A O 1
ATOM 708 N N . LYS A 1 91 ? 9.801 3.411 7.040 1.00 96.75 91 LYS A N 1
ATOM 709 C CA . LYS A 1 91 ? 9.341 3.786 8.382 1.00 96.75 91 LYS A CA 1
ATOM 710 C C . LYS A 1 91 ? 7.855 4.156 8.375 1.00 96.75 91 LYS A C 1
ATOM 712 O O . LYS A 1 91 ? 7.098 3.594 9.160 1.00 96.75 91 LYS A O 1
ATOM 717 N N . LEU A 1 92 ? 7.434 5.018 7.448 1.00 95.00 92 LEU A N 1
ATOM 718 C CA . LEU A 1 92 ? 6.026 5.400 7.302 1.00 95.00 92 LEU A CA 1
ATOM 719 C C . LEU A 1 92 ? 5.139 4.183 6.991 1.00 95.00 92 LEU A C 1
ATOM 721 O O . LEU A 1 92 ? 4.100 3.987 7.616 1.00 95.00 92 LEU A O 1
ATOM 725 N N . ALA A 1 93 ? 5.577 3.316 6.074 1.00 95.12 93 ALA A N 1
ATOM 726 C CA . ALA A 1 93 ? 4.849 2.095 5.735 1.00 95.12 93 ALA A CA 1
ATOM 727 C C . ALA A 1 93 ? 4.665 1.172 6.951 1.00 95.12 93 ALA A C 1
ATOM 729 O O . ALA A 1 93 ? 3.606 0.561 7.105 1.00 95.12 93 ALA A O 1
ATOM 730 N N . ARG A 1 94 ? 5.666 1.089 7.841 1.00 96.88 94 ARG A N 1
ATOM 731 C CA . ARG A 1 94 ? 5.557 0.312 9.081 1.00 96.88 94 ARG A CA 1
ATOM 732 C C . ARG A 1 94 ? 4.516 0.894 10.030 1.00 96.88 94 ARG A C 1
ATOM 734 O O . ARG A 1 94 ? 3.696 0.138 10.540 1.00 96.88 94 ARG A O 1
ATOM 741 N N . GLU A 1 95 ? 4.529 2.206 10.235 1.00 95.69 95 GLU A N 1
ATOM 742 C CA . GLU A 1 95 ? 3.568 2.891 11.108 1.00 95.69 95 GLU A CA 1
ATOM 743 C C . GLU A 1 95 ? 2.123 2.663 10.632 1.00 95.69 95 GLU A C 1
ATOM 745 O O . GLU A 1 95 ? 1.241 2.345 11.430 1.00 95.69 95 GLU A O 1
ATOM 750 N N . ILE A 1 96 ? 1.891 2.729 9.319 1.00 96.00 96 ILE A N 1
ATOM 751 C CA . ILE A 1 96 ? 0.575 2.478 8.716 1.00 96.00 96 ILE A CA 1
ATOM 752 C C . ILE A 1 96 ? 0.174 1.003 8.846 1.00 96.00 96 ILE A C 1
ATOM 754 O O . ILE A 1 96 ? -0.976 0.700 9.171 1.00 96.00 96 ILE A O 1
ATOM 758 N N . LEU A 1 97 ? 1.113 0.072 8.658 1.00 95.56 97 LEU A N 1
ATOM 759 C CA . LEU A 1 97 ? 0.858 -1.355 8.854 1.00 95.56 97 LEU A CA 1
ATOM 760 C C . LEU A 1 97 ? 0.499 -1.680 10.312 1.00 95.56 97 LEU A C 1
ATOM 762 O O . LEU A 1 97 ? -0.375 -2.509 10.558 1.00 95.56 97 LEU A O 1
ATOM 766 N N . ASP A 1 98 ? 1.128 -1.011 11.280 1.00 96.31 98 ASP A N 1
ATOM 767 C CA . ASP A 1 98 ? 0.798 -1.164 12.700 1.00 96.31 98 ASP A CA 1
ATOM 768 C C . ASP A 1 98 ? -0.619 -0.666 13.013 1.00 96.31 98 ASP A C 1
ATOM 770 O O . ASP A 1 98 ? -1.332 -1.290 13.803 1.00 96.31 98 ASP A O 1
ATOM 774 N 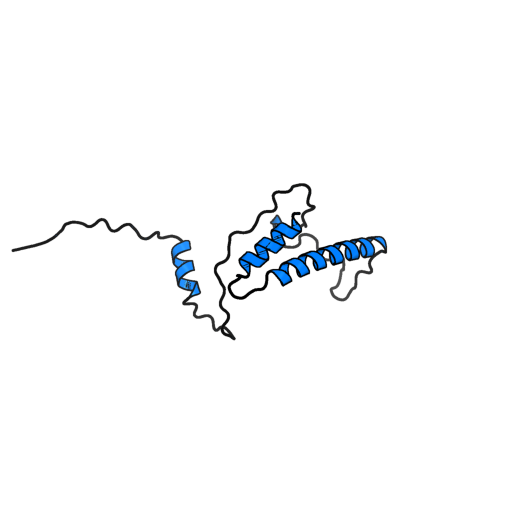N . LEU A 1 99 ? -1.061 0.423 12.374 1.00 94.44 99 LEU A N 1
ATOM 775 C CA . LEU A 1 99 ? -2.444 0.899 12.475 1.00 94.44 99 LEU A CA 1
ATOM 776 C C . LEU A 1 99 ? -3.430 -0.109 11.875 1.00 94.44 99 LEU A C 1
ATOM 778 O O . LEU A 1 99 ? -4.426 -0.436 12.521 1.00 94.44 99 LEU A O 1
ATOM 782 N N . ALA A 1 100 ? -3.127 -0.648 10.692 1.00 94.56 100 ALA A N 1
ATOM 783 C CA . ALA A 1 100 ? -3.949 -1.672 10.050 1.00 94.56 100 ALA A CA 1
ATOM 784 C C . ALA A 1 100 ? -4.064 -2.933 10.921 1.00 94.56 100 ALA A C 1
ATOM 786 O O . ALA A 1 100 ? -5.159 -3.452 11.121 1.00 94.56 100 ALA A O 1
ATOM 787 N N . GLY A 1 101 ? -2.950 -3.387 11.505 1.00 94.19 101 GLY A N 1
ATOM 788 C CA . GLY A 1 101 ? -2.915 -4.555 12.385 1.00 94.19 101 GLY A CA 1
ATOM 789 C C . GLY A 1 101 ? -3.787 -4.405 13.635 1.00 94.19 101 GLY A C 1
ATOM 790 O O . GLY A 1 101 ? -4.421 -5.368 14.057 1.00 94.19 101 GLY A O 1
ATOM 791 N N . ARG A 1 102 ? -3.887 -3.195 14.201 1.00 94.75 102 ARG A N 1
ATOM 792 C CA . ARG A 1 102 ? -4.760 -2.912 15.359 1.00 94.75 102 ARG A CA 1
ATOM 793 C C . ARG A 1 102 ? -6.251 -2.955 15.020 1.00 94.75 102 ARG A C 1
ATOM 795 O O . ARG A 1 102 ? -7.061 -3.169 15.920 1.00 94.75 102 ARG A O 1
ATOM 802 N N . ALA A 1 103 ? -6.610 -2.753 13.754 1.00 94.31 103 ALA A N 1
ATOM 803 C CA . ALA A 1 103 ? -7.992 -2.798 13.287 1.00 94.31 103 ALA A CA 1
ATOM 804 C C . ALA A 1 103 ? -8.499 -4.230 13.028 1.00 94.31 103 ALA A C 1
ATOM 806 O O . ALA A 1 103 ? -9.697 -4.427 12.848 1.00 94.31 103 ALA A O 1
ATOM 807 N N . VAL A 1 104 ? -7.617 -5.239 13.017 1.00 95.50 104 VAL A N 1
ATOM 808 C CA . VAL A 1 104 ? -7.991 -6.629 12.719 1.00 95.50 104 VAL A CA 1
ATOM 809 C C . VAL A 1 104 ? -8.768 -7.234 13.885 1.00 95.50 104 VAL A C 1
ATOM 811 O O . VAL A 1 104 ? -8.196 -7.586 14.917 1.00 95.50 104 VAL A O 1
ATOM 814 N N . GLN A 1 105 ? -10.080 -7.380 13.711 1.00 95.12 105 GLN A N 1
ATOM 815 C CA . GLN A 1 105 ? -10.980 -7.992 14.687 1.00 95.12 105 GLN A CA 1
ATOM 816 C C . GLN A 1 105 ? -12.085 -8.781 13.965 1.00 95.12 105 GLN A C 1
ATOM 818 O O . GLN A 1 105 ? -12.431 -8.447 12.828 1.00 95.12 105 GLN A O 1
ATOM 823 N N . PRO A 1 106 ? -12.662 -9.830 14.581 1.00 95.69 106 PRO A N 1
ATOM 824 C CA . PRO A 1 106 ? -13.788 -10.547 13.991 1.00 95.69 106 PRO A CA 1
ATOM 825 C C . PRO A 1 106 ? -14.953 -9.604 13.671 1.00 95.69 106 PRO A C 1
ATOM 827 O O . PRO A 1 106 ? -15.370 -8.818 14.517 1.00 95.69 106 PRO A O 1
ATOM 830 N N . GLY A 1 107 ? -15.485 -9.702 12.453 1.00 94.06 107 GLY A N 1
ATOM 831 C CA . GLY A 1 107 ? -16.571 -8.846 11.968 1.00 94.06 107 GLY A CA 1
ATOM 832 C C . GLY A 1 107 ? -16.112 -7.597 11.212 1.00 94.06 107 GLY A C 1
ATOM 833 O O . GLY A 1 107 ? -16.930 -7.016 10.507 1.00 94.06 107 GLY A O 1
ATOM 834 N N . VAL A 1 108 ? -14.826 -7.234 11.284 1.00 94.38 108 VAL A N 1
ATOM 835 C CA . VAL A 1 108 ? -14.255 -6.147 10.476 1.00 94.38 108 VAL A CA 1
ATOM 836 C C . VAL A 1 108 ? -14.002 -6.639 9.053 1.00 94.38 108 VAL A C 1
ATOM 838 O O . VAL A 1 108 ? -13.427 -7.709 8.834 1.00 94.38 108 VAL A O 1
ATOM 841 N N . THR A 1 109 ? -14.436 -5.857 8.070 1.00 94.19 109 THR A N 1
ATOM 842 C CA . THR A 1 109 ? -14.258 -6.168 6.650 1.00 94.19 109 THR A CA 1
ATOM 843 C C . THR A 1 109 ? -12.910 -5.672 6.128 1.00 94.19 109 THR A C 1
ATOM 845 O O . THR A 1 109 ? -12.312 -4.728 6.641 1.00 94.19 109 THR A O 1
ATOM 848 N N . THR A 1 110 ? -12.425 -6.279 5.044 1.00 93.81 110 THR A N 1
ATOM 849 C CA . THR A 1 110 ? -11.201 -5.808 4.377 1.00 93.81 110 THR A CA 1
ATOM 850 C C . THR A 1 110 ? -11.351 -4.401 3.797 1.00 93.81 110 THR A C 1
ATOM 852 O O . THR A 1 110 ? -10.361 -3.686 3.701 1.00 93.81 110 THR A O 1
ATOM 855 N N . ASP A 1 111 ? -12.573 -3.995 3.435 1.00 94.00 111 ASP A N 1
ATOM 856 C CA . ASP A 1 111 ? -12.870 -2.651 2.921 1.00 94.00 111 ASP A CA 1
ATOM 857 C C . ASP A 1 111 ? -12.759 -1.573 4.015 1.00 94.00 111 ASP A C 1
ATOM 859 O O . ASP A 1 111 ? -12.223 -0.490 3.780 1.00 94.00 111 ASP A O 1
ATOM 863 N N . GLU A 1 112 ? -13.175 -1.897 5.245 1.00 93.69 112 GLU A N 1
ATOM 864 C CA . GLU A 1 112 ? -12.999 -1.022 6.411 1.00 93.69 112 GLU A CA 1
ATOM 865 C C . GLU A 1 112 ? -11.517 -0.840 6.763 1.00 93.69 112 GLU A C 1
ATOM 867 O O . GLU A 1 112 ? -11.077 0.277 7.045 1.00 93.69 112 GLU A O 1
ATOM 872 N N . ILE A 1 113 ? -10.721 -1.913 6.698 1.00 94.94 113 ILE A N 1
ATOM 873 C CA . ILE A 1 113 ? -9.269 -1.833 6.919 1.00 94.94 113 ILE A CA 1
ATOM 874 C C . ILE A 1 113 ? -8.610 -0.979 5.829 1.00 94.94 113 ILE A C 1
ATOM 876 O O . ILE A 1 113 ? -7.799 -0.109 6.148 1.00 94.94 113 ILE A O 1
ATOM 880 N N . ASP A 1 114 ? -8.983 -1.175 4.560 1.00 94.81 114 ASP A N 1
ATOM 881 C CA . ASP A 1 114 ? -8.502 -0.352 3.445 1.00 94.81 114 ASP A CA 1
ATOM 882 C C . ASP A 1 114 ? -8.840 1.133 3.647 1.00 94.81 114 ASP A C 1
ATOM 884 O O . ASP A 1 114 ? -7.996 2.000 3.431 1.00 94.81 114 ASP A O 1
ATOM 888 N N . GLN A 1 115 ? -10.035 1.448 4.159 1.00 93.81 115 GLN A N 1
ATOM 889 C CA . GLN A 1 115 ? -10.412 2.824 4.480 1.00 93.81 115 GLN A CA 1
ATOM 890 C C . GLN A 1 115 ? -9.514 3.449 5.553 1.00 93.81 115 GLN A C 1
ATOM 892 O O . GLN A 1 115 ? -9.089 4.595 5.391 1.00 93.81 115 GLN A O 1
ATOM 897 N N . ILE A 1 116 ? -9.215 2.715 6.626 1.00 93.75 116 ILE A N 1
ATOM 898 C CA . ILE A 1 116 ? -8.325 3.188 7.697 1.00 93.75 116 ILE A CA 1
ATOM 899 C C . ILE A 1 116 ? -6.923 3.446 7.139 1.00 93.75 116 ILE A C 1
ATOM 901 O O . ILE A 1 116 ? -6.329 4.489 7.414 1.00 93.75 116 ILE A O 1
ATOM 905 N N . VAL A 1 117 ? -6.410 2.524 6.322 1.00 95.25 117 VAL A N 1
ATOM 906 C CA . VAL A 1 117 ? -5.097 2.654 5.678 1.00 95.25 117 VAL A CA 1
ATOM 907 C C . VAL A 1 117 ? -5.067 3.851 4.733 1.00 95.25 117 VAL A C 1
ATOM 909 O O . VAL A 1 117 ? -4.151 4.665 4.813 1.00 95.25 117 VAL A O 1
ATOM 912 N N . HIS A 1 118 ? -6.083 4.013 3.886 1.00 94.38 118 HIS A N 1
ATOM 913 C CA . HIS A 1 118 ? -6.185 5.140 2.964 1.00 94.38 118 HIS A CA 1
ATOM 914 C C . HIS A 1 118 ? -6.177 6.482 3.707 1.00 94.38 118 HIS A C 1
ATOM 916 O O . HIS A 1 118 ? -5.442 7.393 3.337 1.00 94.38 118 HIS A O 1
ATOM 922 N N . GLN A 1 119 ? -6.940 6.591 4.796 1.00 92.94 119 GLN A N 1
ATOM 923 C CA . GLN A 1 119 ? -6.957 7.792 5.631 1.00 92.94 119 GLN A CA 1
ATOM 924 C C . GLN A 1 119 ? -5.619 8.040 6.336 1.00 92.94 119 GLN A C 1
ATOM 926 O O . GLN A 1 119 ? -5.216 9.191 6.468 1.00 92.94 119 GLN A O 1
ATOM 931 N N . ALA A 1 120 ? -4.923 6.987 6.772 1.00 92.69 120 ALA A N 1
ATOM 932 C CA . ALA A 1 120 ? -3.608 7.110 7.394 1.00 92.69 120 ALA A CA 1
ATOM 933 C C . ALA A 1 120 ? -2.522 7.564 6.403 1.00 92.69 120 ALA A C 1
ATOM 935 O O . ALA A 1 120 ? -1.616 8.282 6.805 1.00 92.69 120 ALA A O 1
ATOM 936 N N . ILE A 1 121 ? -2.620 7.176 5.125 1.00 92.38 121 ILE A N 1
ATOM 937 C CA . ILE A 1 121 ? -1.691 7.605 4.063 1.00 92.38 121 ILE A CA 1
ATOM 938 C C . ILE A 1 121 ? -1.867 9.092 3.719 1.00 92.38 121 ILE A C 1
ATOM 940 O O . ILE A 1 121 ? -0.895 9.753 3.369 1.00 92.38 121 ILE A O 1
ATOM 944 N N . LEU A 1 122 ? -3.100 9.605 3.779 1.00 89.38 122 LEU A N 1
ATOM 945 C CA . LEU A 1 122 ? -3.427 10.996 3.430 1.00 89.38 122 LEU A CA 1
ATOM 946 C C . LEU A 1 122 ? -3.226 11.999 4.571 1.00 89.38 122 LEU A C 1
ATOM 948 O O . LEU A 1 122 ? -3.458 13.190 4.375 1.00 89.38 122 LEU A O 1
ATOM 952 N N . LYS A 1 123 ? -2.886 11.517 5.763 1.00 79.81 123 LYS A N 1
ATOM 953 C CA . LYS A 1 123 ? -2.716 12.337 6.958 1.00 79.81 123 LYS A CA 1
ATOM 954 C C . LYS A 1 123 ? -1.302 12.898 7.048 1.00 79.81 123 LYS A C 1
ATOM 956 O O . LYS A 1 123 ? -1.193 14.057 7.503 1.00 79.81 123 LYS A O 1
#

Secondary structure (DSSP, 8-state):
---------PPPP--STHHHHHHHSSS-----SSS----PPPPPPP---SSS---TTTTTSS--S--SSSSTT---PPPHHHHHHHHHHHHHHHHHHHHHHHT--TT--HHHHHHHHHHHHT-

Foldseek 3Di:
DDDDDPPDPDDDDPPDPVVVVVVCQVPPPDDDPDDDGDDDDDPDDDDPDPPDDDAPCPPVVDHPDPDPDPDPPDDDDDDPVVVVVVVVVVVLVVVLVVQLVVQDDPPDDPNNSVVSSVVSVND